Protein AF-A0A0D0CTM2-F1 (afdb_monomer)

Organism: NCBI:txid930991

Foldseek 3Di:
DDDQDDDDDWDKDKDFDWDFDPDDPPGGDGGDGPDIDIDTDDDDVPDPWDFQADPPGLDGPDDPPDPCVSVSVNQSVQQVVVCVVVVNPDGDGDTDDDD

Structure (mmCIF, N/CA/C/O backbone):
data_AF-A0A0D0CTM2-F1
#
_entry.id   AF-A0A0D0CTM2-F1
#
loop_
_atom_site.group_PDB
_atom_site.id
_atom_site.type_symbol
_atom_site.label_atom_id
_atom_site.label_alt_id
_atom_site.label_comp_id
_atom_site.label_asym_id
_atom_site.label_entity_id
_atom_site.label_seq_id
_atom_site.pdbx_PDB_ins_code
_atom_site.Cartn_x
_atom_site.Cartn_y
_atom_site.Cartn_z
_atom_site.occupancy
_atom_site.B_iso_or_equiv
_atom_site.auth_seq_id
_atom_site.auth_comp_id
_atom_site.auth_asym_id
_atom_site.auth_atom_id
_atom_site.pdbx_PDB_model_num
ATOM 1 N N . MET A 1 1 ? -26.052 11.295 2.945 1.00 48.75 1 MET A N 1
ATOM 2 C CA . MET A 1 1 ? -25.877 9.855 2.652 1.00 48.75 1 MET A CA 1
ATOM 3 C C . MET A 1 1 ? -24.419 9.536 2.929 1.00 48.75 1 MET A C 1
ATOM 5 O O . MET A 1 1 ? -23.597 10.400 2.671 1.00 48.75 1 MET A O 1
ATOM 9 N N . 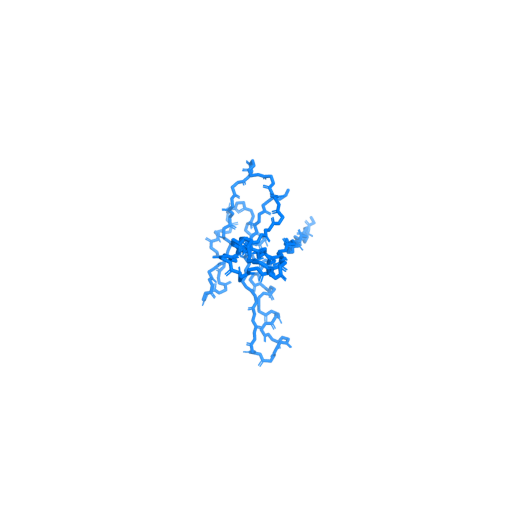CYS A 1 2 ? -24.106 8.389 3.531 1.00 55.91 2 CYS A N 1
ATOM 10 C CA . CYS A 1 2 ? -22.716 7.975 3.734 1.00 55.91 2 CYS A CA 1
ATOM 11 C C . CYS A 1 2 ? -22.180 7.489 2.382 1.00 55.91 2 CYS A C 1
ATOM 13 O O . CYS A 1 2 ? -22.680 6.491 1.861 1.00 55.91 2 CYS A O 1
ATOM 15 N N . GLU A 1 3 ? -21.254 8.232 1.780 1.00 78.38 3 GLU A N 1
ATOM 16 C CA . GLU A 1 3 ? -20.567 7.786 0.570 1.00 78.38 3 GLU A CA 1
ATOM 17 C C . GLU A 1 3 ? -19.408 6.878 0.964 1.00 78.38 3 GLU A C 1
ATOM 19 O O . GLU A 1 3 ? -18.557 7.244 1.771 1.00 78.38 3 GLU A O 1
ATOM 24 N N . ILE A 1 4 ? -19.398 5.662 0.422 1.00 81.06 4 ILE A N 1
ATOM 25 C CA . ILE A 1 4 ? -18.323 4.705 0.676 1.00 81.06 4 ILE A CA 1
ATOM 26 C C . ILE A 1 4 ? -17.155 5.047 -0.260 1.00 81.06 4 ILE A C 1
ATOM 28 O O . ILE A 1 4 ? -17.364 5.106 -1.478 1.00 81.06 4 ILE A O 1
ATOM 32 N N . PRO A 1 5 ? -15.928 5.224 0.263 1.00 85.62 5 PRO A N 1
ATOM 33 C CA . PRO A 1 5 ? -14.756 5.440 -0.573 1.00 85.62 5 PRO A CA 1
ATOM 34 C C . PRO A 1 5 ? -14.523 4.296 -1.566 1.00 85.62 5 PRO A C 1
ATOM 36 O O . PRO A 1 5 ? -14.512 3.124 -1.191 1.00 85.62 5 PRO A O 1
ATOM 39 N N . HIS A 1 6 ? -14.287 4.640 -2.833 1.00 82.69 6 HIS A N 1
ATOM 40 C CA . HIS A 1 6 ? -13.899 3.688 -3.875 1.00 82.69 6 HIS A CA 1
ATOM 41 C C . HIS A 1 6 ? -12.403 3.829 -4.155 1.00 82.69 6 HIS A C 1
ATOM 43 O O . HIS A 1 6 ? -11.936 4.887 -4.570 1.00 82.69 6 HIS A O 1
ATOM 49 N N . LEU A 1 7 ? -11.648 2.762 -3.894 1.00 82.62 7 LEU A N 1
ATOM 50 C CA . LEU A 1 7 ? -10.188 2.742 -3.968 1.00 82.62 7 LEU A CA 1
ATOM 51 C C . LEU A 1 7 ? -9.724 1.555 -4.814 1.00 82.62 7 LEU A C 1
ATOM 53 O O . LEU A 1 7 ? -10.331 0.483 -4.761 1.00 82.62 7 LEU A O 1
ATOM 57 N N . ARG A 1 8 ? -8.625 1.731 -5.552 1.00 85.94 8 ARG A N 1
ATOM 58 C CA . ARG A 1 8 ? -7.949 0.657 -6.289 1.00 85.94 8 ARG A CA 1
ATOM 59 C C . ARG A 1 8 ? -6.446 0.700 -6.048 1.00 85.94 8 ARG A C 1
ATOM 61 O O . ARG A 1 8 ? -5.892 1.766 -5.796 1.00 85.94 8 ARG A 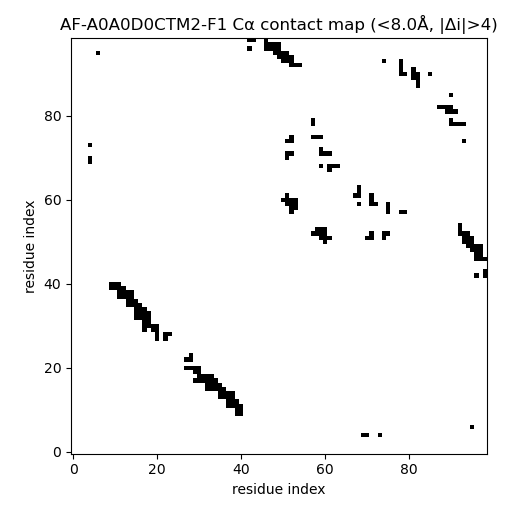O 1
ATOM 68 N N . PHE A 1 9 ? -5.806 -0.458 -6.157 1.00 85.56 9 PHE A N 1
ATOM 69 C CA . PHE A 1 9 ? -4.358 -0.513 -6.310 1.00 85.56 9 PHE A CA 1
ATOM 70 C C . PHE A 1 9 ? -3.979 -0.081 -7.728 1.00 85.56 9 PHE A C 1
ATOM 72 O O . PHE A 1 9 ? -4.766 -0.235 -8.667 1.00 85.56 9 PHE A O 1
ATOM 79 N N . ILE A 1 10 ? -2.785 0.486 -7.850 1.00 87.88 10 ILE A N 1
ATOM 80 C CA . ILE A 1 10 ? -2.191 0.830 -9.138 1.00 87.88 10 ILE A CA 1
ATOM 81 C C . ILE A 1 10 ? -1.497 -0.398 -9.710 1.00 87.88 10 ILE A C 1
ATOM 83 O O . ILE A 1 10 ? -1.042 -1.267 -8.956 1.00 87.88 10 ILE A O 1
ATOM 87 N N . ASP A 1 11 ? -1.407 -0.463 -11.031 1.00 90.50 11 ASP A N 1
ATOM 88 C CA . ASP A 1 11 ? -0.642 -1.520 -11.673 1.00 90.50 11 ASP A CA 1
ATOM 89 C C . ASP A 1 11 ? 0.856 -1.280 -11.450 1.00 90.50 11 ASP A C 1
ATOM 91 O O . ASP A 1 11 ? 1.359 -0.165 -11.599 1.00 90.50 11 ASP A O 1
ATOM 95 N N . ALA A 1 12 ? 1.570 -2.343 -11.083 1.00 91.56 12 ALA A N 1
ATOM 96 C CA . ALA A 1 12 ? 3.011 -2.326 -10.873 1.00 91.56 12 ALA A CA 1
ATOM 97 C C . ALA A 1 12 ? 3.676 -3.497 -11.608 1.00 91.56 12 ALA A C 1
ATOM 99 O O . ALA A 1 12 ? 3.099 -4.577 -11.756 1.00 91.56 12 ALA A O 1
ATOM 100 N N . GLY A 1 13 ? 4.909 -3.291 -12.059 1.00 93.50 13 GLY A N 1
ATOM 101 C CA . GLY A 1 13 ? 5.683 -4.251 -12.834 1.00 93.50 13 GLY A CA 1
ATOM 102 C C . GLY A 1 13 ? 7.171 -4.237 -12.493 1.00 93.50 13 GLY A C 1
ATOM 103 O O . GLY A 1 13 ? 7.686 -3.322 -11.853 1.00 93.50 13 GLY A O 1
ATOM 104 N N . LEU A 1 14 ? 7.874 -5.275 -12.950 1.00 95.19 14 LEU A N 1
ATOM 105 C CA . LEU A 1 14 ? 9.326 -5.401 -12.839 1.00 95.19 14 LEU A CA 1
ATOM 106 C C . LEU A 1 14 ? 9.966 -5.146 -14.207 1.00 95.19 14 LEU A C 1
ATOM 108 O O . LEU A 1 14 ? 9.787 -5.934 -15.136 1.00 95.19 14 LEU A O 1
ATOM 112 N N . MET A 1 15 ? 10.745 -4.073 -14.323 1.00 93.81 15 MET A N 1
ATOM 113 C CA . MET A 1 15 ? 11.548 -3.780 -15.508 1.00 93.81 15 MET A CA 1
ATOM 114 C C . MET A 1 15 ? 12.976 -4.285 -15.305 1.00 93.81 15 MET A C 1
ATOM 116 O O . MET A 1 15 ? 13.660 -3.876 -14.368 1.00 93.81 15 MET A O 1
ATOM 120 N N . LEU A 1 16 ? 13.448 -5.142 -16.211 1.00 92.62 16 LEU A N 1
ATOM 121 C CA . LEU A 1 16 ? 14.821 -5.642 -16.220 1.00 92.62 16 LEU A CA 1
ATOM 122 C C . LEU A 1 16 ? 15.595 -5.002 -17.372 1.00 92.62 16 LEU A C 1
ATOM 124 O O . LEU A 1 16 ? 15.263 -5.195 -18.542 1.00 92.62 16 LEU A O 1
ATOM 128 N N . 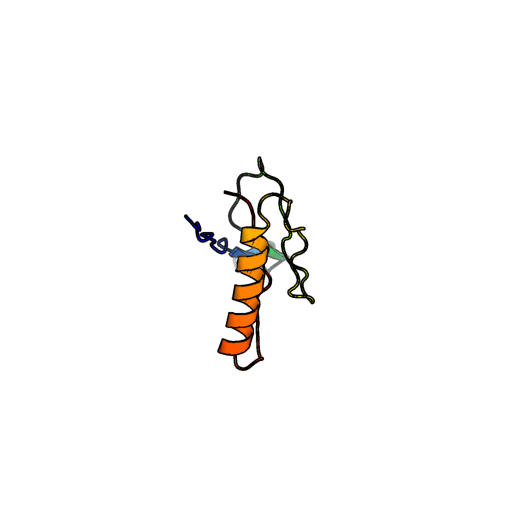ALA A 1 17 ? 16.639 -4.251 -17.041 1.00 90.31 17 ALA A N 1
ATOM 129 C CA . ALA A 1 17 ? 17.594 -3.742 -18.011 1.00 90.31 17 ALA A CA 1
ATOM 130 C C . ALA A 1 17 ? 18.714 -4.769 -18.195 1.00 90.31 17 ALA A C 1
ATOM 132 O O . ALA A 1 17 ? 19.267 -5.276 -17.220 1.00 90.31 17 ALA A O 1
ATOM 133 N N . TYR A 1 18 ? 19.059 -5.069 -19.444 1.00 87.19 18 TYR A N 1
ATOM 134 C CA . TYR A 1 18 ? 20.108 -6.025 -19.791 1.00 87.19 18 TYR A CA 1
ATOM 135 C C . TYR A 1 18 ? 21.302 -5.291 -20.397 1.00 87.19 18 TYR A C 1
ATOM 137 O O . TYR A 1 18 ? 21.138 -4.465 -21.299 1.00 87.19 18 TYR A O 1
ATOM 145 N N . ALA A 1 19 ? 22.515 -5.603 -19.937 1.00 79.25 19 ALA A N 1
ATOM 146 C CA . ALA A 1 19 ? 23.724 -5.078 -20.563 1.00 79.25 19 ALA A CA 1
ATOM 147 C C . ALA A 1 19 ? 23.996 -5.806 -21.884 1.00 79.25 19 ALA A C 1
ATOM 149 O O . ALA A 1 19 ? 23.921 -7.029 -21.971 1.00 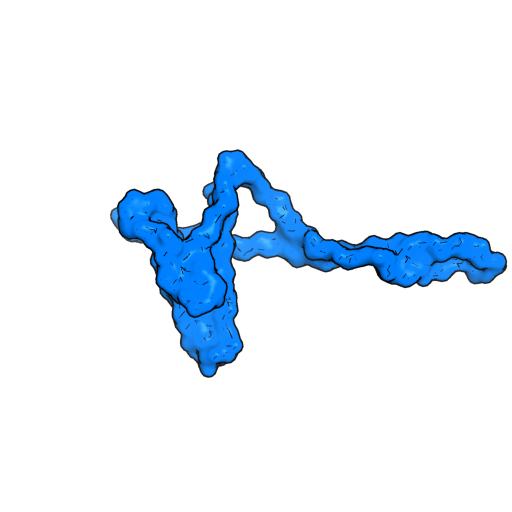79.25 19 ALA A O 1
ATOM 150 N N . SER A 1 20 ? 24.394 -5.063 -22.914 1.00 70.06 20 SER A N 1
ATOM 151 C CA . SER A 1 20 ? 24.938 -5.657 -24.136 1.00 70.06 20 SER A CA 1
ATOM 152 C C . SER A 1 20 ? 26.299 -6.291 -23.833 1.00 70.06 20 SER A C 1
ATOM 154 O O . SER A 1 2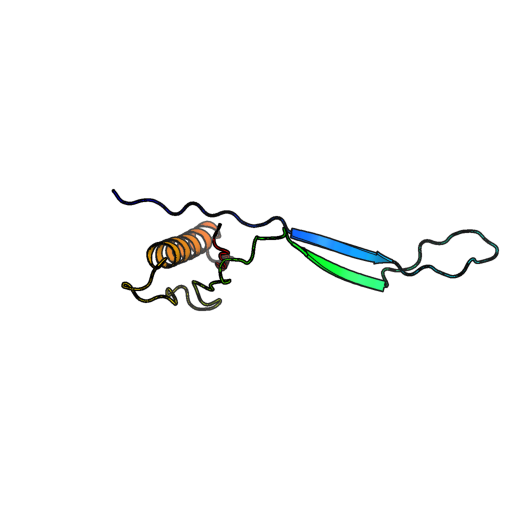0 ? 27.248 -5.582 -23.498 1.00 70.06 20 SER A O 1
ATOM 156 N N . THR A 1 21 ? 26.450 -7.608 -24.008 1.00 64.25 21 THR A N 1
ATOM 157 C CA . THR A 1 21 ? 27.793 -8.198 -24.103 1.00 64.25 21 THR A CA 1
ATOM 158 C C . THR A 1 21 ? 28.369 -7.886 -25.477 1.00 64.25 21 THR A C 1
ATOM 160 O O . THR A 1 21 ? 27.732 -8.187 -26.488 1.00 64.25 21 THR A O 1
ATOM 163 N N . ASN A 1 22 ? 29.573 -7.308 -25.517 1.00 60.44 22 ASN A N 1
ATOM 164 C CA . ASN A 1 22 ? 30.319 -7.074 -26.753 1.00 60.44 22 ASN A CA 1
ATOM 165 C C . ASN A 1 22 ? 30.277 -8.307 -27.668 1.00 60.44 22 ASN A C 1
ATOM 167 O O . ASN A 1 22 ? 30.418 -9.438 -27.195 1.00 60.44 22 ASN A O 1
ATOM 171 N N . LYS A 1 23 ? 30.086 -8.073 -28.975 1.00 54.41 23 LYS A N 1
ATOM 172 C CA . LYS A 1 23 ? 30.031 -9.105 -30.020 1.00 54.41 23 LYS A CA 1
ATOM 173 C C . LYS A 1 23 ? 31.219 -10.063 -29.881 1.00 54.41 23 LYS A C 1
ATOM 175 O O . LYS A 1 23 ? 32.335 -9.749 -30.280 1.00 54.41 23 LYS A O 1
ATOM 180 N N . SER A 1 24 ? 30.975 -11.243 -29.320 1.00 57.19 24 SER A N 1
ATOM 181 C CA . SER A 1 24 ? 31.906 -12.362 -29.410 1.00 57.19 24 SER A CA 1
ATOM 182 C C . SER A 1 24 ? 31.836 -12.936 -30.827 1.00 57.19 24 SER A C 1
ATOM 184 O O . SER A 1 24 ? 30.766 -12.955 -31.435 1.00 57.19 24 SER A O 1
ATOM 186 N N . LEU A 1 25 ? 32.951 -13.479 -31.325 1.00 55.97 25 LEU A N 1
ATOM 187 C CA . LEU A 1 25 ? 33.069 -14.203 -32.604 1.00 55.97 25 LEU A CA 1
ATOM 188 C C . LEU A 1 25 ? 32.040 -15.343 -32.804 1.00 55.97 25 LEU A C 1
ATOM 190 O O . LEU A 1 25 ? 31.977 -15.917 -33.885 1.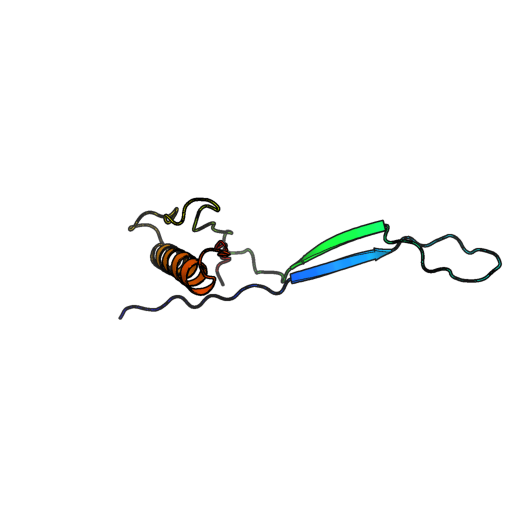00 55.97 25 LEU A O 1
ATOM 194 N N . ARG A 1 26 ? 31.243 -15.690 -31.782 1.00 59.69 26 ARG A N 1
ATOM 195 C CA . ARG A 1 26 ? 30.235 -16.765 -31.792 1.00 59.69 26 ARG A CA 1
ATOM 196 C C . ARG A 1 26 ? 28.770 -16.286 -31.772 1.00 59.69 26 ARG A C 1
ATOM 198 O O . ARG A 1 26 ? 27.890 -17.096 -31.503 1.00 59.69 26 ARG A O 1
ATOM 205 N N . GLY A 1 27 ? 28.498 -15.011 -32.062 1.00 56.22 27 GLY A N 1
ATOM 206 C CA . GLY A 1 27 ? 27.134 -14.464 -32.180 1.00 56.22 27 GLY A CA 1
ATOM 207 C C . GLY A 1 27 ? 26.630 -13.731 -30.925 1.00 56.22 27 GLY A C 1
ATOM 208 O O . GLY A 1 27 ? 27.356 -13.643 -29.930 1.00 56.22 27 GLY A O 1
ATOM 209 N N . PRO A 1 28 ? 25.410 -13.157 -30.961 1.00 55.25 28 PRO A N 1
ATOM 210 C CA . PRO A 1 28 ? 24.856 -12.411 -29.836 1.00 55.25 28 PRO A CA 1
ATOM 211 C C . PRO A 1 28 ? 24.589 -13.362 -28.667 1.00 55.25 28 PRO A C 1
ATOM 213 O O . PRO A 1 28 ? 23.782 -14.282 -28.778 1.00 55.25 28 PRO A O 1
ATOM 216 N N . ARG A 1 29 ? 25.260 -13.147 -27.534 1.00 58.31 29 ARG A N 1
ATOM 217 C CA . ARG A 1 29 ? 24.832 -13.708 -26.249 1.00 58.31 29 ARG A CA 1
ATOM 218 C C . ARG A 1 29 ? 23.919 -12.681 -25.591 1.00 58.31 29 ARG A C 1
ATOM 220 O O . ARG A 1 29 ? 24.236 -11.494 -25.608 1.00 58.31 29 ARG A O 1
ATOM 227 N N . ALA A 1 30 ? 22.794 -13.120 -25.033 1.00 61.00 30 ALA A N 1
ATOM 228 C CA . ALA A 1 30 ? 22.041 -12.273 -24.119 1.00 61.00 30 ALA A CA 1
ATOM 229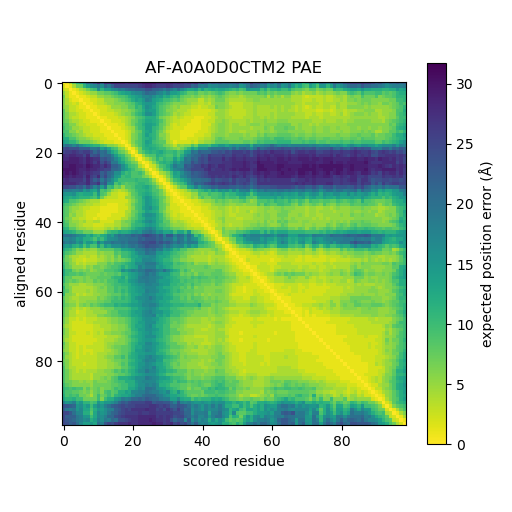 C C . ALA A 1 30 ? 22.967 -11.954 -22.935 1.00 61.00 30 ALA A C 1
ATOM 231 O O . ALA A 1 30 ? 23.453 -12.870 -22.268 1.00 61.00 30 ALA A O 1
ATOM 232 N N . GLY A 1 31 ? 23.304 -10.678 -22.744 1.00 67.25 31 GLY A N 1
ATOM 233 C CA . GLY A 1 31 ? 24.078 -10.266 -21.581 1.00 67.25 31 GLY A CA 1
ATOM 234 C C . GLY A 1 31 ? 23.246 -10.362 -20.309 1.00 67.25 31 GLY A C 1
ATOM 235 O O . GLY A 1 31 ? 22.027 -10.491 -20.369 1.00 67.25 31 GLY A O 1
ATOM 236 N N . GLY A 1 32 ? 23.907 -10.358 -19.151 1.00 79.56 32 GLY A N 1
ATOM 237 C CA . GLY A 1 32 ? 23.217 -10.422 -17.862 1.00 79.56 32 GLY A CA 1
ATOM 238 C C . GLY A 1 32 ? 22.319 -9.205 -17.613 1.00 79.56 32 GLY A C 1
ATOM 239 O O . GLY A 1 32 ? 22.495 -8.148 -18.226 1.00 79.56 32 GLY A O 1
ATOM 240 N N . VAL A 1 33 ? 21.374 -9.357 -16.681 1.00 83.56 33 VAL A N 1
ATOM 241 C CA . VAL A 1 33 ? 20.612 -8.229 -16.127 1.00 83.56 33 VAL A CA 1
ATOM 242 C C . VAL A 1 33 ? 21.607 -7.259 -15.490 1.00 83.56 33 VAL A C 1
ATOM 244 O O . VAL A 1 33 ? 22.380 -7.650 -14.617 1.00 83.56 33 VAL A O 1
ATOM 247 N N . SER A 1 34 ? 21.613 -6.012 -15.948 1.00 87.62 34 SER A N 1
ATOM 248 C CA . SER A 1 34 ? 22.449 -4.942 -15.405 1.00 87.62 34 SER A CA 1
ATOM 249 C C . SER A 1 34 ? 21.733 -4.130 -14.336 1.00 87.62 34 SER A C 1
ATOM 251 O O . SER A 1 34 ? 22.388 -3.613 -13.436 1.00 87.62 34 SER A O 1
ATOM 253 N N . ALA A 1 35 ? 20.406 -4.020 -14.421 1.00 89.81 35 ALA A N 1
ATOM 254 C CA . ALA A 1 35 ? 19.593 -3.352 -13.417 1.00 89.81 35 ALA A CA 1
ATOM 255 C C . ALA A 1 35 ? 18.157 -3.886 -13.409 1.00 89.81 35 ALA A C 1
ATOM 257 O O . ALA A 1 35 ? 17.657 -4.403 -14.409 1.00 89.81 35 ALA A O 1
ATOM 258 N N . SER A 1 36 ? 17.492 -3.724 -12.271 1.00 93.50 36 SER A N 1
ATOM 259 C CA . SER A 1 36 ? 16.081 -4.041 -12.076 1.00 93.50 36 SER A CA 1
ATOM 260 C C . SER A 1 36 ? 15.377 -2.853 -11.439 1.00 93.50 36 SER A C 1
ATOM 262 O O . SER A 1 36 ? 15.890 -2.290 -10.471 1.00 93.50 36 SER A O 1
ATOM 264 N N . TYR A 1 37 ? 14.200 -2.513 -11.944 1.00 94.25 37 TYR A N 1
ATOM 265 C CA . TYR A 1 37 ? 13.395 -1.394 -11.471 1.00 94.25 37 TYR A CA 1
ATOM 266 C C . TYR A 1 37 ? 11.967 -1.859 -11.217 1.00 94.25 37 TYR A C 1
ATOM 268 O O . TYR A 1 37 ? 11.439 -2.680 -11.969 1.00 94.25 37 TYR A O 1
ATOM 276 N N . LEU A 1 38 ? 11.339 -1.307 -10.183 1.00 94.12 38 LEU A N 1
ATOM 277 C CA . LEU A 1 38 ? 9.887 -1.326 -10.068 1.00 94.12 38 LEU A CA 1
ATOM 278 C C . LEU A 1 38 ? 9.342 -0.179 -10.913 1.00 94.12 38 LEU A C 1
ATOM 280 O O . LEU A 1 38 ? 9.853 0.939 -10.847 1.00 94.12 38 LEU A O 1
ATOM 284 N N . VAL A 1 39 ? 8.354 -0.485 -11.740 1.00 93.81 39 VAL A N 1
ATOM 285 C CA . VAL A 1 39 ? 7.637 0.488 -12.564 1.00 93.81 39 VAL A CA 1
ATOM 286 C C . VAL A 1 39 ? 6.174 0.455 -12.161 1.00 93.81 39 VAL A C 1
ATOM 288 O O . VAL A 1 39 ? 5.630 -0.618 -11.920 1.00 93.81 39 VAL A O 1
ATOM 291 N N . GLU A 1 40 ? 5.551 1.617 -12.061 1.00 90.19 40 GLU A N 1
ATOM 292 C CA . GLU A 1 40 ? 4.179 1.784 -11.584 1.00 90.19 40 GLU A CA 1
ATOM 293 C C . GLU A 1 40 ? 3.390 2.625 -12.596 1.00 90.19 40 GLU A C 1
ATOM 295 O O . GLU A 1 40 ? 3.988 3.350 -13.398 1.00 90.19 40 GLU A O 1
ATOM 300 N N . GLU A 1 41 ? 2.062 2.502 -12.591 1.00 88.62 41 GLU A N 1
ATOM 301 C CA . GLU A 1 41 ? 1.166 3.373 -13.361 1.00 88.62 41 GLU A CA 1
ATOM 302 C C . GLU A 1 41 ? 1.466 4.852 -13.062 1.00 88.62 41 GLU A C 1
ATOM 304 O O . GLU A 1 41 ? 1.574 5.252 -11.902 1.00 88.62 41 GLU A O 1
ATOM 309 N N . GLU A 1 42 ? 1.589 5.675 -14.109 1.00 84.56 42 GLU A N 1
ATOM 310 C CA . GLU A 1 42 ? 1.713 7.121 -13.936 1.00 84.56 42 GLU A CA 1
ATOM 311 C C . GLU A 1 42 ? 0.389 7.685 -13.428 1.00 84.56 42 GLU A C 1
ATOM 313 O O . GLU A 1 42 ? -0.674 7.466 -14.011 1.00 84.56 42 GLU A O 1
ATOM 318 N N . ILE A 1 43 ? 0.459 8.429 -12.331 1.00 76.44 43 ILE A N 1
ATOM 319 C CA . ILE A 1 43 ? -0.710 9.020 -11.692 1.00 76.44 43 ILE A CA 1
ATOM 320 C C . ILE A 1 43 ? -0.557 10.527 -11.788 1.00 76.44 43 ILE A C 1
ATOM 322 O O . ILE A 1 43 ? 0.522 11.059 -11.533 1.00 76.44 43 ILE A O 1
ATOM 326 N N . ASN A 1 44 ? -1.625 11.213 -12.197 1.00 73.50 44 ASN A N 1
ATOM 327 C CA . ASN A 1 44 ? -1.570 12.650 -12.415 1.00 73.50 44 ASN A CA 1
ATOM 328 C C . ASN A 1 44 ? -1.345 13.374 -11.072 1.00 73.50 44 ASN A C 1
ATOM 330 O O . ASN A 1 44 ? -2.212 13.373 -10.200 1.00 73.50 44 ASN A O 1
ATOM 334 N N . LEU A 1 45 ? -0.149 13.944 -10.899 1.00 63.28 45 LEU A N 1
ATOM 335 C CA . LEU A 1 45 ? 0.381 14.470 -9.633 1.00 63.28 45 LEU A CA 1
ATOM 336 C C . LEU A 1 45 ? -0.082 15.894 -9.299 1.00 63.28 45 LEU A C 1
ATOM 338 O O . LEU A 1 45 ? 0.436 16.497 -8.359 1.00 63.28 45 LEU A O 1
ATOM 342 N N . ASP A 1 46 ? -1.070 16.429 -10.019 1.00 64.50 46 ASP A N 1
ATOM 343 C CA . ASP A 1 46 ? -1.693 17.711 -9.662 1.00 64.50 46 ASP A CA 1
ATOM 344 C C . ASP A 1 46 ? -2.264 17.687 -8.224 1.00 64.50 46 ASP A C 1
ATOM 346 O O . ASP A 1 46 ? -2.393 18.730 -7.583 1.00 64.50 46 ASP A O 1
ATOM 350 N N . ASN A 1 47 ? -2.517 16.487 -7.679 1.00 61.12 47 ASN A N 1
ATOM 351 C CA . ASN A 1 47 ? -2.862 16.244 -6.282 1.00 61.12 47 ASN A CA 1
ATOM 352 C C . ASN A 1 47 ? -1.691 15.613 -5.501 1.00 61.12 47 ASN A C 1
ATOM 354 O O . ASN A 1 47 ? -1.054 14.662 -5.956 1.00 61.12 47 ASN A O 1
ATOM 358 N N . LEU A 1 48 ? -1.433 16.110 -4.282 1.00 67.69 48 LEU A N 1
ATOM 359 C CA . LEU A 1 48 ? -0.381 15.587 -3.401 1.00 67.69 48 LEU A CA 1
ATOM 360 C C . LEU A 1 48 ? -0.588 14.100 -3.057 1.00 67.69 48 LEU A C 1
ATOM 362 O O . LEU A 1 48 ? -1.706 13.638 -2.829 1.00 67.69 48 LEU A O 1
ATOM 366 N N . PHE A 1 49 ? 0.521 13.367 -2.936 1.00 75.12 49 PHE A N 1
ATOM 367 C CA . PHE A 1 49 ? 0.546 12.007 -2.399 1.00 75.12 49 PHE A CA 1
ATOM 368 C C . PHE A 1 49 ? 0.305 12.034 -0.882 1.00 75.12 49 PHE A C 1
ATOM 370 O O . PHE A 1 49 ? 1.120 12.587 -0.138 1.00 75.12 49 PHE A O 1
ATOM 377 N N . ILE A 1 50 ? -0.793 11.429 -0.415 1.00 79.81 50 ILE A N 1
ATOM 378 C CA . ILE A 1 50 ? -1.181 11.429 1.002 1.00 79.81 50 ILE A CA 1
ATOM 379 C C . ILE A 1 50 ? -0.998 10.032 1.596 1.00 79.81 50 ILE A C 1
ATOM 381 O O . ILE A 1 50 ? -1.507 9.023 1.102 1.00 79.81 50 ILE A O 1
ATOM 385 N N . LYS A 1 51 ? -0.282 9.975 2.719 1.00 83.56 51 LYS A N 1
ATOM 386 C CA . LYS A 1 51 ? -0.191 8.771 3.541 1.00 83.56 51 LYS A CA 1
ATOM 387 C C . LYS A 1 51 ? -1.272 8.824 4.618 1.00 83.56 51 LYS A C 1
ATOM 389 O O . LYS A 1 51 ? -1.211 9.671 5.498 1.00 83.56 51 LYS A O 1
ATOM 394 N N . TYR A 1 52 ? -2.229 7.901 4.556 1.00 85.62 52 TYR A N 1
ATOM 395 C CA . TYR A 1 52 ? -3.394 7.901 5.449 1.00 85.62 52 TYR A CA 1
ATOM 396 C C . TYR A 1 52 ? -3.188 7.107 6.745 1.00 85.62 52 TYR A C 1
ATOM 398 O O . TYR A 1 52 ? -3.839 7.402 7.743 1.00 85.62 52 TYR A O 1
ATOM 406 N N . ILE A 1 53 ? -2.318 6.090 6.740 1.00 84.88 53 ILE A N 1
ATOM 407 C CA . ILE A 1 53 ? -2.110 5.172 7.874 1.00 84.88 53 ILE A CA 1
ATOM 408 C C . ILE A 1 53 ? -0.623 4.845 8.019 1.00 84.88 53 ILE A C 1
ATOM 410 O O . ILE A 1 53 ? 0.116 4.772 7.028 1.00 84.88 53 ILE A O 1
ATOM 414 N N . HIS A 1 54 ? -0.165 4.644 9.254 1.00 80.25 54 HIS A N 1
ATOM 415 C CA . HIS A 1 54 ? 1.196 4.199 9.529 1.00 80.25 54 HIS A CA 1
ATOM 416 C C . HIS A 1 54 ? 1.365 2.686 9.293 1.00 80.25 54 HIS A C 1
ATOM 418 O O . HIS A 1 54 ? 0.466 1.884 9.509 1.00 80.25 54 HIS A O 1
ATOM 424 N N . ASN A 1 55 ? 2.561 2.250 8.893 1.00 78.81 55 ASN A N 1
ATOM 425 C CA . ASN A 1 55 ? 2.793 0.844 8.532 1.00 78.81 55 ASN A CA 1
ATOM 426 C C . ASN A 1 55 ? 2.669 -0.110 9.736 1.00 78.81 55 ASN A C 1
ATOM 428 O O . ASN A 1 55 ? 2.413 -1.295 9.563 1.00 78.81 55 ASN A O 1
ATOM 432 N N . SER A 1 56 ? 2.886 0.406 10.948 1.00 77.75 56 SER A N 1
ATOM 433 C CA . SER A 1 56 ? 2.866 -0.358 12.201 1.00 77.75 56 SER A CA 1
ATOM 434 C C . SER A 1 56 ? 1.685 -0.029 13.114 1.00 77.75 56 SER A C 1
ATOM 436 O O . SER A 1 56 ? 1.576 -0.628 14.179 1.00 77.75 56 SER A O 1
ATOM 438 N N . ASP A 1 57 ? 0.855 0.947 12.745 1.00 81.69 57 ASP A N 1
ATOM 439 C CA . ASP A 1 57 ? -0.257 1.420 13.566 1.00 81.69 57 ASP A CA 1
ATOM 440 C C . ASP A 1 57 ? -1.471 1.666 12.659 1.00 81.69 57 ASP A C 1
ATOM 442 O O . ASP A 1 57 ? -1.377 2.499 11.756 1.00 81.69 57 ASP A O 1
ATOM 446 N N . PRO A 1 58 ? -2.589 0.943 12.862 1.00 77.75 58 PRO A N 1
ATOM 447 C CA . PRO A 1 58 ? -3.790 1.090 12.047 1.00 77.75 58 PRO A CA 1
ATOM 448 C C . PRO A 1 58 ? -4.571 2.380 12.340 1.00 77.75 58 PRO A C 1
ATOM 450 O O . PRO A 1 58 ? -5.641 2.580 11.768 1.00 77.75 58 PRO A O 1
ATOM 453 N N . THR A 1 59 ? -4.096 3.234 13.246 1.00 87.25 59 THR A N 1
ATOM 454 C CA . THR A 1 59 ? -4.730 4.517 13.547 1.00 87.25 59 THR A CA 1
ATOM 455 C C . THR A 1 59 ? -4.601 5.463 12.343 1.00 87.25 59 THR A C 1
ATOM 457 O O . THR A 1 59 ? -3.494 5.634 11.820 1.00 87.25 59 THR A O 1
ATOM 460 N N . PRO A 1 60 ? -5.710 6.075 11.879 1.00 89.31 60 PRO A N 1
ATOM 461 C CA . PRO A 1 60 ? -5.672 7.151 10.895 1.00 89.31 60 PRO A CA 1
ATOM 462 C C . PRO A 1 60 ? -4.659 8.233 11.275 1.00 89.31 60 PRO A C 1
ATOM 464 O O . PRO A 1 60 ? -4.627 8.673 12.420 1.00 89.31 60 PRO A O 1
ATOM 467 N N . LEU A 1 61 ? -3.848 8.667 10.310 1.00 88.19 61 LEU A N 1
ATOM 468 C CA . LEU A 1 61 ? -2.938 9.803 10.491 1.00 88.19 61 LEU A CA 1
ATOM 469 C C . LEU A 1 61 ? -3.665 11.149 10.430 1.00 88.19 61 LEU A C 1
ATOM 471 O O . LEU A 1 61 ? -3.125 12.140 10.906 1.00 88.19 61 LEU A O 1
ATOM 475 N N . LEU A 1 62 ? -4.853 11.163 9.822 1.00 88.75 62 LEU A N 1
ATOM 476 C CA . LEU A 1 62 ? -5.702 12.340 9.728 1.00 88.75 62 LEU A CA 1
ATOM 477 C C . LEU A 1 62 ? -6.593 12.466 10.962 1.00 88.75 62 LEU A C 1
ATOM 479 O O . LEU A 1 62 ? -7.084 11.466 11.492 1.00 88.75 62 LEU A O 1
ATOM 483 N N . GLU A 1 63 ? -6.857 13.698 11.363 1.00 89.62 63 GLU A N 1
ATOM 484 C CA . GLU A 1 63 ? -7.815 14.060 12.397 1.00 89.62 63 GLU A CA 1
ATOM 485 C C . GLU A 1 63 ? -9.249 14.121 11.837 1.00 89.62 63 GLU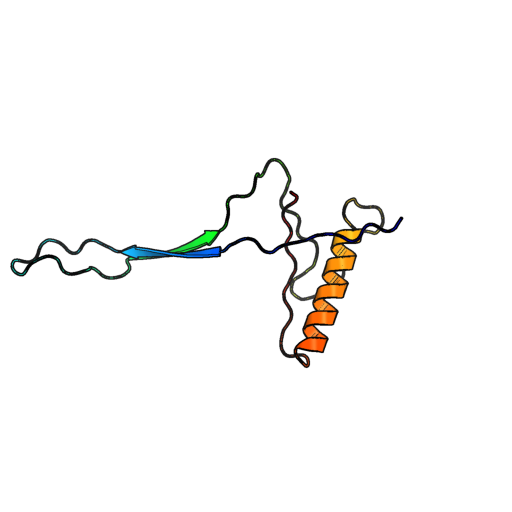 A C 1
ATOM 487 O O . GLU A 1 63 ? -9.443 14.399 10.653 1.00 89.62 63 GLU A O 1
ATOM 492 N N . PRO A 1 64 ? -10.298 13.958 12.670 1.00 89.31 64 PRO A N 1
ATOM 493 C CA . PRO A 1 64 ? -11.691 13.894 12.205 1.00 89.31 64 PRO A CA 1
ATOM 494 C C . PRO A 1 64 ? -12.218 15.099 11.414 1.00 89.31 64 PRO A C 1
ATOM 496 O O . PRO A 1 64 ? -13.273 15.014 10.793 1.00 89.31 64 PRO A O 1
ATOM 499 N N . HIS A 1 65 ? -11.535 16.238 11.496 1.00 88.88 65 HIS A N 1
ATOM 500 C CA . HIS A 1 65 ? -11.909 17.482 10.826 1.00 88.88 65 HIS A CA 1
ATOM 501 C C . HIS A 1 65 ? -11.104 17.728 9.545 1.00 88.88 65 HIS A C 1
ATOM 503 O O . HIS A 1 65 ? -11.370 18.701 8.837 1.00 88.88 65 HIS A O 1
ATOM 509 N N . GLU A 1 66 ? -10.114 16.882 9.259 1.00 87.31 66 GLU A N 1
ATOM 510 C CA . GLU A 1 66 ? -9.303 16.985 8.058 1.00 87.31 66 GLU A CA 1
ATOM 511 C C . GLU A 1 66 ? -10.039 16.381 6.852 1.00 87.31 66 GLU A C 1
ATOM 513 O O . GLU A 1 66 ? -10.801 15.416 6.992 1.00 87.31 66 GLU A O 1
ATOM 518 N N . PRO A 1 67 ? -9.835 16.943 5.647 1.00 85.88 67 PRO A N 1
ATOM 519 C CA . PRO A 1 67 ? -10.359 16.344 4.427 1.00 85.88 67 PRO A CA 1
ATOM 520 C C . PRO A 1 67 ? -9.842 14.910 4.278 1.00 85.88 67 PRO A C 1
ATOM 522 O O . PRO A 1 67 ? -8.739 14.594 4.709 1.00 85.88 67 PRO A O 1
ATOM 525 N N . ASP A 1 68 ? -10.639 14.045 3.652 1.00 87.06 68 ASP A N 1
ATOM 526 C CA . ASP A 1 68 ? -10.325 12.628 3.431 1.00 87.06 68 ASP A CA 1
ATOM 527 C C . ASP A 1 68 ? -10.176 11.764 4.706 1.00 87.06 68 ASP A C 1
ATOM 529 O O . ASP A 1 68 ? -9.765 10.602 4.620 1.00 87.06 68 ASP A O 1
ATOM 533 N N . TYR A 1 69 ? -10.562 12.258 5.888 1.00 88.94 69 TYR A N 1
ATOM 534 C CA . TYR A 1 69 ? -10.574 11.447 7.113 1.00 88.94 69 TYR A CA 1
ATOM 535 C C . TYR A 1 69 ? -11.405 10.157 6.967 1.00 88.94 69 TYR A C 1
ATOM 537 O O . TYR A 1 69 ? -10.983 9.086 7.409 1.00 88.94 69 TYR A O 1
ATOM 545 N N . ASP A 1 70 ? -12.534 10.221 6.258 1.00 89.19 70 ASP A N 1
ATOM 546 C CA . ASP A 1 70 ? -13.385 9.057 5.978 1.00 89.19 70 ASP A CA 1
ATOM 547 C C . ASP A 1 70 ? -12.646 7.977 5.163 1.00 89.19 70 ASP A C 1
ATOM 549 O O . ASP A 1 70 ? -12.843 6.777 5.376 1.00 89.19 70 ASP A O 1
ATOM 553 N N . ILE A 1 71 ? -11.735 8.383 4.268 1.00 88.69 71 ILE A N 1
ATOM 554 C CA . ILE A 1 71 ? -10.852 7.463 3.537 1.00 88.69 71 ILE A CA 1
ATOM 555 C C . ILE A 1 71 ? -9.872 6.807 4.512 1.00 88.69 71 ILE A C 1
ATOM 557 O O . ILE A 1 71 ? -9.699 5.587 4.472 1.00 88.69 71 ILE A O 1
ATOM 561 N N . ALA A 1 72 ? -9.268 7.578 5.419 1.00 88.94 72 ALA A N 1
ATOM 562 C CA . ALA A 1 72 ? -8.359 7.040 6.429 1.00 88.94 72 ALA A CA 1
ATOM 563 C C . ALA A 1 72 ? -9.055 6.007 7.334 1.00 88.94 72 ALA A C 1
ATOM 565 O O . ALA A 1 72 ? -8.518 4.922 7.570 1.00 88.94 72 ALA A O 1
ATOM 566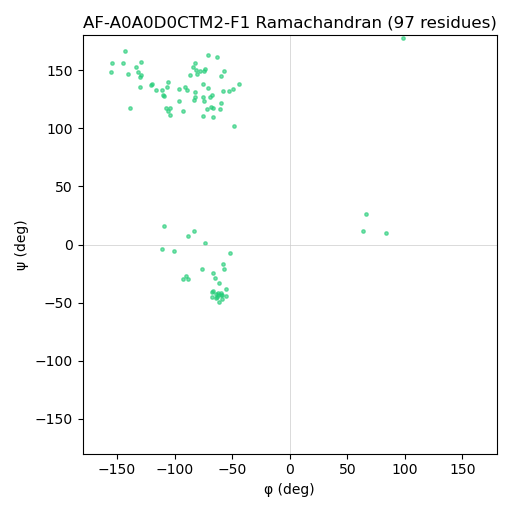 N N . GLN A 1 73 ? -10.285 6.292 7.774 1.00 90.06 73 GLN A N 1
ATOM 567 C CA . GLN A 1 73 ? -11.094 5.352 8.554 1.00 90.06 73 GLN A CA 1
ATOM 568 C C . GLN A 1 73 ? -11.441 4.086 7.765 1.00 90.06 73 GLN A C 1
ATOM 570 O O . GLN A 1 73 ? -11.302 2.971 8.278 1.00 90.06 73 GLN A O 1
ATOM 575 N N . PHE A 1 74 ? -11.865 4.236 6.508 1.00 89.19 74 PHE A N 1
ATOM 576 C CA . PHE A 1 74 ? -12.183 3.108 5.635 1.00 89.19 74 PHE A CA 1
ATOM 577 C C . PHE A 1 74 ? -10.973 2.185 5.426 1.00 89.19 74 PHE A C 1
ATOM 579 O O . PHE A 1 74 ? -11.085 0.954 5.470 1.00 89.19 74 PHE A O 1
ATOM 586 N N . LEU A 1 75 ? -9.791 2.770 5.245 1.00 88.31 75 LEU A N 1
ATOM 587 C CA . LEU A 1 75 ? -8.539 2.041 5.083 1.00 88.31 75 LEU A CA 1
ATOM 588 C C . LEU A 1 75 ? -8.130 1.303 6.368 1.00 88.31 75 LEU A C 1
ATOM 590 O O . LEU A 1 75 ? -7.752 0.131 6.298 1.00 88.31 75 LEU A O 1
ATOM 594 N N . ALA A 1 76 ? -8.293 1.928 7.538 1.00 88.94 76 ALA A N 1
ATOM 595 C CA . ALA A 1 76 ? -7.990 1.323 8.837 1.00 88.94 76 ALA A CA 1
ATOM 596 C C . ALA A 1 76 ? -8.899 0.119 9.110 1.00 88.94 76 ALA A C 1
ATOM 598 O O . ALA A 1 76 ? -8.453 -0.958 9.525 1.00 88.94 76 ALA A O 1
ATOM 599 N N . PHE A 1 77 ? -10.186 0.272 8.791 1.00 89.19 77 PHE A N 1
ATOM 600 C CA . PHE A 1 77 ? -11.148 -0.821 8.821 1.00 89.19 77 PHE A CA 1
ATOM 601 C C . PHE A 1 77 ? -10.730 -1.965 7.885 1.00 89.19 77 PHE A C 1
ATOM 603 O O . PHE A 1 77 ? -10.700 -3.128 8.299 1.00 89.19 77 PHE A O 1
ATOM 610 N N . THR A 1 78 ? -10.346 -1.650 6.647 1.00 88.44 78 THR A N 1
ATOM 611 C CA . THR A 1 78 ? -9.946 -2.648 5.645 1.00 88.44 78 THR A CA 1
ATOM 612 C C . THR A 1 78 ? -8.709 -3.433 6.085 1.00 88.44 78 THR A C 1
ATOM 614 O O . THR A 1 78 ? -8.691 -4.659 5.960 1.00 88.44 78 THR A O 1
ATOM 617 N N . GLN A 1 79 ? -7.713 -2.767 6.675 1.00 86.81 79 GLN A N 1
ATOM 618 C CA . GLN A 1 79 ? -6.515 -3.411 7.222 1.00 86.81 79 GLN A CA 1
ATOM 619 C C . GLN A 1 79 ? -6.875 -4.443 8.300 1.00 86.81 79 GLN A C 1
ATOM 621 O O . GLN A 1 79 ? -6.378 -5.573 8.289 1.00 86.81 79 GLN A O 1
ATOM 626 N N . ARG A 1 80 ? -7.807 -4.097 9.197 1.00 87.50 80 ARG A N 1
ATOM 627 C CA . ARG A 1 80 ? -8.284 -5.014 10.238 1.00 87.50 80 ARG A CA 1
ATOM 628 C C . ARG A 1 80 ? -9.063 -6.197 9.665 1.00 87.50 80 ARG A C 1
ATOM 630 O O . ARG A 1 80 ? -8.882 -7.326 10.124 1.00 87.50 80 ARG A O 1
ATOM 637 N N . VAL A 1 81 ? -9.891 -5.966 8.646 1.00 89.81 81 VAL A N 1
ATOM 638 C CA . VAL A 1 81 ? -10.605 -7.040 7.934 1.00 89.81 81 VAL A CA 1
ATOM 639 C C . VAL A 1 81 ? -9.623 -7.994 7.258 1.00 89.81 81 VAL A C 1
ATOM 641 O O . VAL A 1 81 ? -9.805 -9.208 7.344 1.00 89.81 81 VAL A O 1
ATOM 644 N N . GLN A 1 82 ? -8.578 -7.477 6.610 1.00 89.00 82 GLN A N 1
ATOM 645 C CA . GLN A 1 82 ? -7.545 -8.301 5.980 1.00 89.00 82 GLN A CA 1
ATOM 646 C C . GLN A 1 82 ? -6.819 -9.163 7.011 1.00 89.00 82 GLN A C 1
ATOM 648 O O . GLN A 1 82 ? -6.754 -10.375 6.829 1.00 89.00 82 GLN A O 1
ATOM 653 N N . TYR A 1 83 ? -6.366 -8.567 8.118 1.00 88.81 83 TYR A N 1
ATOM 654 C CA . TYR A 1 83 ? -5.707 -9.301 9.199 1.00 88.81 83 TYR A CA 1
ATOM 655 C C . TYR A 1 83 ? -6.572 -10.451 9.724 1.00 88.81 83 TYR A C 1
ATOM 657 O O . TYR A 1 83 ? -6.098 -11.573 9.879 1.00 88.81 83 TYR A O 1
ATOM 665 N N . PHE A 1 84 ? -7.866 -10.204 9.939 1.00 92.19 84 PHE A N 1
ATOM 666 C CA . PHE A 1 84 ? -8.788 -11.254 10.365 1.00 92.19 84 PHE A CA 1
ATOM 667 C C . PHE A 1 84 ? -8.947 -12.349 9.300 1.00 92.19 84 PHE A C 1
ATOM 669 O O . PHE A 1 84 ? -8.857 -13.536 9.613 1.00 92.19 84 PHE A O 1
ATOM 676 N N . LYS A 1 85 ? -9.141 -11.968 8.031 1.00 91.00 85 LYS A N 1
ATOM 677 C CA . LYS A 1 85 ? -9.330 -12.915 6.919 1.00 91.00 85 LYS A CA 1
ATOM 678 C C . LYS A 1 85 ? -8.104 -13.782 6.644 1.00 91.00 85 LYS A C 1
ATOM 680 O O . LYS A 1 85 ? -8.264 -14.904 6.174 1.00 91.00 85 LYS A O 1
ATOM 685 N N . THR A 1 86 ? -6.902 -13.291 6.928 1.00 91.31 86 THR A N 1
ATOM 686 C CA . THR A 1 86 ? -5.656 -14.054 6.767 1.00 91.31 86 THR A CA 1
ATOM 687 C C . THR A 1 86 ? -5.285 -14.870 8.005 1.00 91.31 86 THR A C 1
ATOM 689 O O . THR A 1 86 ? -4.195 -15.435 8.052 1.00 91.31 86 THR A O 1
ATOM 692 N N . GLY A 1 87 ? -6.154 -14.936 9.021 1.00 90.56 87 GLY A N 1
ATOM 693 C CA . GLY A 1 87 ? -5.853 -15.638 10.271 1.00 90.56 87 GLY A CA 1
ATOM 694 C C . GLY A 1 87 ? -4.725 -14.980 11.069 1.00 90.56 87 GLY A C 1
ATOM 695 O O . GLY A 1 87 ? -4.022 -15.656 11.814 1.00 90.56 87 GLY A O 1
ATOM 696 N N . GLY A 1 88 ? -4.525 -13.675 10.892 1.00 87.00 88 GLY A N 1
ATOM 697 C CA . GLY A 1 88 ? -3.476 -12.900 11.543 1.00 87.00 88 GLY A CA 1
ATOM 698 C C . GLY A 1 88 ? -2.110 -12.954 10.855 1.00 87.00 88 GLY A C 1
ATOM 699 O O . GLY A 1 88 ? -1.125 -12.500 11.427 1.00 87.00 88 GLY A O 1
ATOM 700 N N . LEU A 1 89 ? -2.026 -13.505 9.642 1.00 85.56 89 LEU A N 1
ATOM 701 C CA . LEU A 1 89 ? -0.749 -13.695 8.944 1.00 85.56 89 LEU A CA 1
ATOM 702 C C . LEU A 1 89 ? -0.328 -12.489 8.104 1.00 85.56 89 LEU A C 1
ATOM 704 O O . LEU A 1 89 ? 0.864 -12.279 7.894 1.00 85.56 89 LEU A O 1
ATOM 708 N N . ALA A 1 90 ? -1.288 -11.718 7.593 1.00 82.50 90 ALA A N 1
ATOM 709 C CA . ALA A 1 90 ? -0.993 -10.616 6.688 1.00 82.50 90 ALA A CA 1
ATOM 710 C C . ALA A 1 90 ? -2.066 -9.525 6.691 1.00 82.50 90 ALA A C 1
ATOM 712 O O . ALA A 1 90 ? -3.265 -9.783 6.811 1.00 82.50 90 ALA A O 1
ATOM 713 N N . TYR A 1 91 ? -1.613 -8.299 6.467 1.00 81.38 91 TYR A N 1
ATOM 714 C CA . TYR A 1 91 ? -2.425 -7.143 6.118 1.00 81.38 91 TYR A CA 1
ATOM 715 C C . TYR A 1 91 ? -1.625 -6.265 5.154 1.00 81.38 91 TYR A C 1
ATOM 717 O O . TYR A 1 91 ? -0.395 -6.308 5.142 1.00 81.38 91 TYR A O 1
ATOM 725 N N . HIS A 1 92 ? -2.320 -5.468 4.354 1.00 72.75 92 HIS A N 1
ATOM 726 C CA . HIS A 1 92 ? -1.713 -4.494 3.459 1.00 72.75 92 HIS A CA 1
ATOM 727 C C . HIS A 1 92 ? -1.916 -3.095 4.034 1.00 72.75 92 HIS A C 1
ATOM 729 O O . HIS A 1 92 ? -2.974 -2.771 4.574 1.00 72.75 92 HIS A O 1
ATOM 735 N N . GLN A 1 93 ? -0.878 -2.274 3.927 1.00 69.25 93 GLN A N 1
ATOM 736 C CA . GLN A 1 93 ? -0.912 -0.866 4.307 1.00 69.25 93 GLN A CA 1
ATOM 737 C C . GLN A 1 93 ? -1.534 -0.023 3.193 1.00 69.25 93 GLN A C 1
ATOM 739 O O . GLN A 1 93 ? -1.411 -0.353 2.012 1.00 69.25 93 GLN A O 1
ATOM 744 N N . ALA A 1 94 ? -2.177 1.077 3.570 1.00 60.19 94 ALA A N 1
ATOM 745 C CA . ALA A 1 94 ? -2.877 1.932 2.634 1.00 60.19 94 ALA A CA 1
ATOM 746 C C . ALA A 1 94 ? -2.095 3.217 2.339 1.00 60.19 94 ALA A C 1
ATOM 748 O O . ALA A 1 94 ? -1.950 4.098 3.186 1.00 60.19 94 ALA A O 1
ATOM 749 N N . LEU A 1 95 ? -1.607 3.311 1.108 1.00 55.91 95 LEU A N 1
ATOM 750 C CA . LEU A 1 95 ? -1.176 4.551 0.475 1.00 55.91 95 LEU A CA 1
ATOM 751 C C . LEU A 1 95 ? -2.208 4.836 -0.613 1.00 55.91 95 LEU A C 1
ATOM 753 O O . LEU A 1 95 ? -2.525 3.936 -1.391 1.00 55.91 95 LEU A O 1
ATOM 757 N N . LYS A 1 96 ? -2.767 6.046 -0.640 1.00 59.31 96 LYS A N 1
ATOM 758 C CA . LYS A 1 96 ? -3.655 6.463 -1.724 1.00 59.31 96 LYS A CA 1
ATOM 759 C C . LYS A 1 96 ? -3.058 7.688 -2.408 1.00 59.31 96 LYS A C 1
ATOM 761 O O . LYS A 1 96 ? -2.604 8.627 -1.762 1.00 59.31 96 LYS A O 1
ATOM 766 N N . LEU A 1 97 ? -3.141 7.656 -3.731 1.00 48.56 97 LEU A N 1
ATOM 767 C CA . LEU A 1 97 ? -3.091 8.819 -4.600 1.00 48.56 97 LEU A CA 1
ATOM 768 C C . LEU A 1 97 ? -4.521 9.246 -4.946 1.00 48.56 97 LEU A C 1
ATOM 770 O O . LEU A 1 97 ? -5.382 8.403 -5.215 1.00 48.56 97 LEU A O 1
ATOM 774 N N . ASN A 1 98 ? -4.793 10.546 -4.859 1.00 41.47 98 ASN A N 1
ATOM 775 C CA . ASN A 1 98 ? -6.098 11.110 -5.187 1.00 41.47 98 ASN A CA 1
ATOM 776 C C . ASN A 1 98 ? -6.289 11.126 -6.714 1.00 41.47 98 ASN A C 1
ATOM 778 O O . ASN A 1 98 ? -5.465 11.700 -7.420 1.00 41.47 98 ASN A O 1
ATOM 782 N N . TYR A 1 99 ? -7.367 10.489 -7.187 1.00 38.53 99 TYR A N 1
ATOM 783 C CA . TYR A 1 99 ? -7.867 10.561 -8.566 1.00 38.53 99 TYR A CA 1
ATOM 784 C C . TYR A 1 99 ? -8.999 11.578 -8.648 1.00 38.53 99 TYR A C 1
ATOM 786 O O . TYR A 1 99 ? -9.803 11.604 -7.685 1.00 38.53 99 TYR A O 1
#

Mean predicted aligned error: 9.81 Å

Nearest PDB structures (foldseek):
  6rhv-assembly1_H  TM=4.356E-01  e=6.593E+00  Staphylococcus aureus

Radius of gyration: 20.84 Å; Cα contacts (8 Å, |Δi|>4): 122; chains: 1; bounding box: 59×34×46 Å

Sequence (99 aa):
MCEIPHLRFIDAGLMLAYASTNKSLRGPRAGGVSASYLVEEEINLDNLFIKYIHNSDPTPLLEPHEPDYDIAQFLAFTQRVQYFKTGGLAYHQALKLNY

Secondary structure (DSSP, 8-state):
--PPPP--PPPEEEEEEEPPP--BTTBPPPPPEEEEEEEE----TTS--EE-EETTEEEESS-TTSTTHHHHHHHHHHHHHHHHHTTTS-----EE---

pLDDT: mean 79.4, std 13.66, range [38.53, 95.19]

Solvent-accessible surface area (backbone atoms only — not comparable to full-atom values): 6388 Å² total; per-residue (Å²): 131,91,79,78,82,86,85,77,85,75,60,69,48,80,46,74,42,62,42,84,52,77,84,47,101,86,51,88,58,88,36,60,76,70,46,76,43,83,45,63,63,89,69,74,67,93,44,72,80,47,73,31,44,52,92,90,42,65,57,48,68,55,51,94,87,43,86,66,26,69,50,22,51,52,46,32,51,49,29,54,52,38,20,60,75,50,75,68,74,46,64,67,77,54,73,52,73,66,127